Protein AF-A0A2V7FRD3-F1 (afdb_monomer_lite)

Foldseek 3Di:
DKDWAWDDDVQKTKIWIWVVLDADAPDWIKIKIAIDGNVRHGDADKFKWKKWADPVRDIWIDTFDDDPDGRMTIDTTHHHDDDDIQIKIWIDDDPDIDIDGSRDRPDD

Radius of gyration: 13.4 Å; chains: 1; bounding box: 33×27×34 Å

pLDDT: mean 90.05, std 11.82, range [36.16, 98.56]

Structure (mmCIF, N/CA/C/O backbone):
data_AF-A0A2V7FRD3-F1
#
_entry.id   AF-A0A2V7FRD3-F1
#
loop_
_atom_site.group_PDB
_atom_site.id
_atom_site.type_symbol
_atom_site.label_atom_id
_atom_site.label_alt_id
_atom_site.label_comp_id
_atom_site.label_asym_id
_atom_site.label_entity_id
_atom_site.label_seq_id
_atom_site.pdbx_PDB_ins_code
_atom_site.Cartn_x
_atom_site.Cartn_y
_atom_site.Cartn_z
_atom_site.occupancy
_atom_site.B_iso_or_equiv
_atom_site.auth_seq_id
_atom_site.auth_comp_id
_atom_site.auth_asym_id
_atom_site.auth_atom_id
_atom_site.pdbx_PDB_model_num
ATOM 1 N N . GLN A 1 1 ? 7.311 14.476 -6.247 1.00 61.12 1 GLN A N 1
ATOM 2 C CA . GLN A 1 1 ? 5.991 15.016 -5.869 1.00 61.12 1 GLN A CA 1
ATOM 3 C C . GLN A 1 1 ? 5.218 13.881 -5.238 1.00 61.12 1 GLN A C 1
ATOM 5 O O . GLN A 1 1 ? 5.219 12.789 -5.798 1.00 61.12 1 GLN A O 1
ATOM 10 N N . THR A 1 2 ? 4.645 14.126 -4.067 1.00 77.94 2 THR A N 1
ATOM 11 C CA . THR A 1 2 ? 3.827 13.158 -3.337 1.00 77.94 2 THR A CA 1
ATOM 12 C C . THR A 1 2 ? 2.398 13.220 -3.863 1.00 77.94 2 THR A C 1
ATOM 14 O O . THR A 1 2 ? 1.857 14.316 -4.013 1.00 77.94 2 THR A O 1
ATOM 17 N N . ALA A 1 3 ? 1.780 12.070 -4.126 1.00 83.88 3 ALA A N 1
ATOM 18 C CA . ALA A 1 3 ? 0.363 11.998 -4.477 1.00 83.88 3 ALA A CA 1
ATOM 19 C C . ALA A 1 3 ? -0.460 11.455 -3.321 1.00 83.88 3 ALA A C 1
ATOM 21 O O . ALA A 1 3 ? -0.031 10.528 -2.635 1.00 83.88 3 ALA A O 1
ATOM 22 N N . VAL A 1 4 ? -1.660 12.012 -3.158 1.00 89.12 4 VAL A N 1
ATOM 23 C CA . VAL A 1 4 ? -2.661 11.541 -2.203 1.00 89.12 4 VAL A CA 1
ATOM 24 C C . VAL A 1 4 ? -3.921 11.167 -2.967 1.00 89.12 4 VAL A C 1
ATOM 26 O O . VAL A 1 4 ? -4.523 12.003 -3.637 1.00 89.12 4 VAL A O 1
ATOM 29 N N . THR A 1 5 ? -4.331 9.913 -2.842 1.00 89.69 5 THR A N 1
ATOM 30 C CA . THR A 1 5 ? -5.569 9.381 -3.404 1.00 89.69 5 THR A CA 1
ATOM 31 C C . THR A 1 5 ? -6.530 9.077 -2.266 1.00 89.69 5 THR A C 1
ATOM 33 O O . THR A 1 5 ? -6.152 8.421 -1.299 1.00 89.69 5 THR A O 1
ATOM 36 N N . ARG A 1 6 ? -7.772 9.553 -2.366 1.00 92.25 6 ARG A N 1
ATOM 37 C CA . ARG A 1 6 ? -8.834 9.251 -1.402 1.00 92.25 6 ARG A CA 1
ATOM 38 C C . ARG A 1 6 ? -9.961 8.533 -2.116 1.00 92.25 6 ARG A C 1
ATOM 40 O O . ARG A 1 6 ? -10.339 8.937 -3.209 1.00 92.25 6 ARG A O 1
ATOM 47 N N . THR A 1 7 ? -10.465 7.464 -1.518 1.00 92.31 7 THR A N 1
ATOM 48 C CA . THR A 1 7 ? -11.575 6.690 -2.080 1.00 92.31 7 THR A CA 1
ATOM 49 C C . THR A 1 7 ? -12.337 5.958 -0.980 1.00 92.31 7 THR A C 1
ATOM 51 O O . THR A 1 7 ? -11.913 5.937 0.177 1.00 92.31 7 THR A O 1
ATOM 54 N N . THR A 1 8 ? -13.477 5.375 -1.336 1.00 93.06 8 THR A N 1
ATOM 55 C CA . THR A 1 8 ? -14.281 4.523 -0.458 1.00 93.06 8 THR A CA 1
ATOM 56 C C . THR A 1 8 ? -14.600 3.222 -1.186 1.00 93.06 8 THR A C 1
ATOM 58 O O . THR A 1 8 ? -15.001 3.246 -2.348 1.00 93.06 8 THR A O 1
ATOM 61 N N . VAL A 1 9 ? -14.418 2.086 -0.514 1.00 92.00 9 VAL A N 1
ATOM 62 C CA . VAL A 1 9 ? -14.772 0.759 -1.032 1.00 92.00 9 VAL A CA 1
ATOM 63 C C . VAL A 1 9 ? -15.679 0.078 -0.016 1.00 92.00 9 VAL A C 1
ATOM 65 O O . VAL A 1 9 ? -15.239 -0.267 1.081 1.00 92.00 9 VAL A O 1
ATOM 68 N N . GLY A 1 10 ? -16.956 -0.090 -0.368 1.00 90.56 10 GLY A N 1
ATOM 69 C CA . GLY A 1 10 ? -17.979 -0.483 0.604 1.00 90.56 10 GLY A CA 1
ATOM 70 C C . GLY A 1 10 ? -18.018 0.517 1.762 1.00 90.56 10 GLY A C 1
ATOM 71 O O . GLY A 1 10 ? -18.120 1.717 1.531 1.00 90.56 10 GLY A O 1
ATOM 72 N N . ASP A 1 11 ? -17.842 0.026 2.988 1.00 91.62 11 ASP A N 1
ATOM 73 C CA . ASP A 1 11 ? -17.868 0.850 4.205 1.00 91.62 11 ASP A CA 1
ATOM 74 C C . ASP A 1 11 ? -16.470 1.305 4.664 1.00 91.62 11 ASP A C 1
ATOM 76 O O . ASP A 1 11 ? -16.305 1.794 5.783 1.00 91.62 11 ASP A O 1
ATOM 80 N N . VAL A 1 12 ? -15.441 1.122 3.827 1.00 94.50 12 VAL A N 1
ATOM 81 C CA . VAL A 1 12 ? -14.048 1.455 4.154 1.00 94.50 12 VAL A CA 1
ATOM 82 C C . VAL A 1 12 ? -13.613 2.708 3.410 1.00 94.50 12 VAL A C 1
ATOM 84 O O . VAL A 1 12 ? -13.559 2.722 2.181 1.00 94.50 12 VAL A O 1
ATOM 87 N N . LYS A 1 13 ? -13.227 3.740 4.158 1.00 95.56 13 LYS A N 1
ATOM 88 C CA . LYS A 1 13 ? -12.531 4.929 3.662 1.00 95.56 13 LYS A CA 1
ATOM 89 C C . LYS A 1 13 ? -11.033 4.655 3.568 1.00 95.56 13 LYS A C 1
ATOM 91 O O . LYS A 1 13 ? -10.428 4.134 4.508 1.00 95.56 13 LYS A O 1
ATOM 96 N N . LEU A 1 14 ? -10.431 5.050 2.449 1.00 95.75 14 LEU A N 1
ATOM 97 C CA . LEU A 1 14 ? -9.002 4.914 2.191 1.00 95.75 14 LEU A CA 1
ATOM 98 C C . LEU A 1 14 ? -8.371 6.265 1.866 1.00 95.75 14 LEU A C 1
ATOM 100 O O . LEU A 1 14 ? -8.881 7.015 1.034 1.00 95.75 14 LEU A O 1
ATOM 104 N N . GLU A 1 15 ? -7.210 6.524 2.459 1.00 95.94 15 GLU A N 1
ATOM 105 C CA . GLU A 1 15 ? -6.271 7.551 2.007 1.00 95.94 15 GLU A CA 1
ATOM 106 C C . GLU A 1 15 ? -4.936 6.879 1.682 1.00 95.94 15 GLU A C 1
ATOM 108 O O . GLU A 1 15 ? -4.352 6.199 2.523 1.00 95.94 15 GLU A O 1
ATOM 113 N N . ILE A 1 16 ? -4.465 7.045 0.450 1.00 95.06 16 ILE A N 1
ATOM 114 C CA . ILE A 1 16 ? -3.270 6.396 -0.083 1.00 95.06 16 ILE A CA 1
ATOM 115 C C . ILE A 1 16 ? -2.288 7.489 -0.473 1.00 95.06 16 ILE A C 1
ATOM 117 O O . ILE A 1 16 ? -2.561 8.285 -1.369 1.00 95.06 16 ILE A O 1
ATOM 121 N N . LEU A 1 17 ? -1.143 7.521 0.196 1.00 94.75 17 LEU A N 1
ATOM 122 C CA . LEU A 1 17 ? -0.047 8.432 -0.082 1.00 94.75 17 LEU A CA 1
ATOM 123 C C . LEU A 1 17 ? 1.084 7.667 -0.760 1.00 94.75 17 LEU A C 1
ATOM 125 O O . LEU A 1 17 ? 1.513 6.622 -0.267 1.00 94.75 17 LEU A O 1
ATOM 129 N N . ARG A 1 18 ? 1.585 8.206 -1.870 1.00 92.69 18 ARG A N 1
ATOM 130 C CA . ARG A 1 18 ? 2.744 7.669 -2.592 1.00 92.69 18 ARG A CA 1
ATOM 131 C C . ARG A 1 18 ? 3.802 8.738 -2.765 1.00 92.69 18 ARG A C 1
ATOM 133 O O . ARG A 1 18 ? 3.492 9.821 -3.267 1.00 92.69 18 ARG A O 1
ATOM 140 N N . ASP A 1 19 ? 5.030 8.415 -2.380 1.00 92.94 19 ASP A N 1
ATOM 141 C CA . ASP A 1 19 ? 6.183 9.287 -2.569 1.00 92.94 19 ASP A CA 1
ATOM 142 C C . ASP A 1 19 ? 7.421 8.509 -3.058 1.00 92.94 19 ASP A C 1
ATOM 144 O O . ASP A 1 19 ? 7.936 7.665 -2.319 1.00 92.94 19 ASP A O 1
ATOM 148 N N . PRO A 1 20 ? 7.906 8.759 -4.289 1.00 90.88 20 PRO A N 1
ATOM 149 C CA . PRO A 1 20 ? 7.292 9.621 -5.305 1.00 90.88 20 PRO A CA 1
ATOM 150 C C . PRO A 1 20 ? 5.926 9.091 -5.781 1.00 90.88 20 PRO A C 1
ATOM 152 O O . PRO A 1 20 ? 5.648 7.903 -5.694 1.00 90.88 20 PRO A O 1
ATOM 155 N N . GLU A 1 21 ? 5.070 9.960 -6.326 1.00 84.75 21 GLU A N 1
ATOM 156 C CA . GLU A 1 21 ? 3.754 9.583 -6.876 1.00 84.75 21 GLU A CA 1
ATOM 157 C C . GLU A 1 21 ? 3.829 8.438 -7.894 1.00 84.75 21 GLU A C 1
ATOM 159 O O . GLU A 1 21 ? 3.015 7.511 -7.868 1.00 84.75 21 GLU A O 1
ATOM 164 N N . ARG A 1 22 ? 4.797 8.530 -8.813 1.00 83.88 22 ARG A N 1
ATOM 165 C CA . ARG A 1 22 ? 5.074 7.500 -9.809 1.00 83.88 22 ARG A CA 1
ATOM 166 C C . ARG A 1 22 ? 6.346 6.755 -9.415 1.00 83.88 22 ARG A C 1
ATOM 168 O O . ARG A 1 22 ? 7.356 7.418 -9.170 1.00 83.88 22 ARG A O 1
ATOM 175 N N . PRO A 1 23 ? 6.326 5.412 -9.416 1.00 86.31 23 PRO A N 1
ATOM 176 C CA . PRO A 1 23 ? 7.525 4.624 -9.191 1.00 86.31 23 PRO A CA 1
ATOM 177 C C . PRO A 1 23 ? 8.646 5.006 -10.164 1.00 86.31 23 PRO A C 1
ATOM 179 O O . PRO A 1 23 ? 8.407 5.178 -11.362 1.00 86.31 23 PRO A O 1
ATOM 182 N N . VAL A 1 24 ? 9.871 5.093 -9.647 1.00 89.69 24 VAL A N 1
ATOM 183 C CA . VAL A 1 24 ? 11.093 5.193 -10.451 1.00 89.69 24 VAL A CA 1
ATOM 184 C C . VAL A 1 24 ? 11.786 3.829 -10.390 1.00 89.69 24 VAL A C 1
ATOM 186 O O . VAL A 1 24 ? 12.016 3.339 -9.282 1.00 89.69 24 VAL A O 1
ATOM 189 N N . PRO A 1 25 ? 12.105 3.190 -11.531 1.00 90.38 25 PRO A N 1
ATOM 190 C CA . PRO A 1 25 ? 12.719 1.865 -11.535 1.00 90.38 25 PRO A CA 1
ATOM 191 C C . PRO A 1 25 ? 13.983 1.806 -10.673 1.00 90.38 25 PRO A C 1
ATOM 193 O O . PRO A 1 25 ? 14.861 2.661 -10.777 1.00 90.38 25 PRO A O 1
ATOM 196 N N . GLY A 1 26 ? 14.056 0.806 -9.797 1.00 91.69 26 GLY A N 1
ATOM 197 C CA . GLY A 1 26 ? 15.163 0.594 -8.865 1.00 91.69 26 GLY A CA 1
ATOM 198 C C . GLY A 1 26 ? 15.168 1.502 -7.631 1.00 91.69 26 GLY A C 1
ATOM 199 O O . GLY A 1 26 ? 15.950 1.249 -6.717 1.00 91.69 26 GLY A O 1
ATOM 200 N N . MET A 1 27 ? 14.300 2.517 -7.554 1.00 94.12 27 MET A N 1
ATOM 201 C CA . MET A 1 27 ? 14.192 3.392 -6.385 1.00 94.12 27 MET A CA 1
ATOM 202 C C . MET A 1 27 ? 12.997 3.004 -5.506 1.00 94.12 27 MET A C 1
ATOM 204 O O . MET A 1 27 ? 11.934 2.648 -6.025 1.00 94.12 27 MET A O 1
ATOM 208 N N . PRO A 1 28 ? 13.135 3.085 -4.171 1.00 94.81 28 PRO A N 1
ATOM 209 C CA . PRO A 1 28 ? 12.018 2.854 -3.273 1.00 94.81 28 PRO A CA 1
ATOM 210 C C . PRO A 1 28 ? 10.974 3.965 -3.403 1.00 94.81 28 PRO A C 1
ATOM 212 O O . PRO A 1 28 ? 11.289 5.150 -3.334 1.00 94.81 28 PRO A O 1
ATOM 215 N N . MET A 1 29 ? 9.716 3.556 -3.537 1.00 94.12 29 MET A N 1
ATOM 216 C CA . MET A 1 29 ? 8.546 4.405 -3.366 1.00 94.12 29 MET A CA 1
ATOM 217 C C . MET A 1 29 ? 7.917 4.106 -2.010 1.00 94.12 29 MET A C 1
ATOM 219 O O . MET A 1 29 ? 7.492 2.979 -1.750 1.00 94.12 29 MET A O 1
ATOM 223 N N . THR A 1 30 ? 7.824 5.118 -1.155 1.00 96.50 30 THR A N 1
ATOM 224 C CA . THR A 1 30 ? 7.068 5.017 0.092 1.00 96.50 30 THR A CA 1
ATOM 225 C C . THR A 1 30 ? 5.585 4.984 -0.244 1.00 96.50 30 THR A C 1
ATOM 227 O O . THR A 1 30 ? 5.070 5.895 -0.892 1.00 96.50 30 THR A O 1
ATOM 230 N N . CYS A 1 31 ? 4.895 3.936 0.196 1.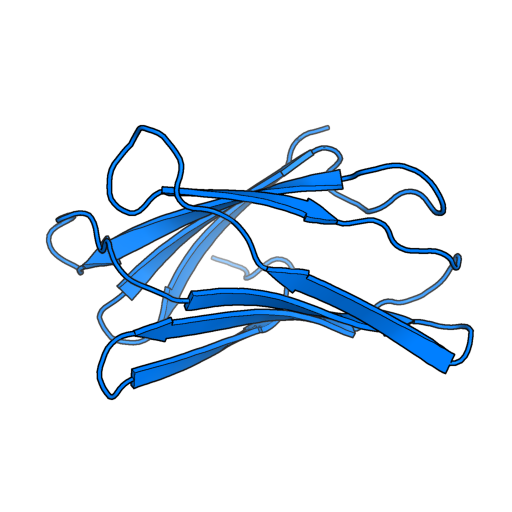00 96.19 31 CYS A N 1
ATOM 231 C CA . CYS A 1 31 ? 3.449 3.818 0.098 1.00 96.19 31 CYS A CA 1
ATOM 232 C C . CYS A 1 31 ? 2.868 3.784 1.508 1.00 96.19 31 CYS A C 1
ATOM 234 O O . CYS A 1 31 ? 3.210 2.897 2.292 1.00 96.19 31 CYS A O 1
ATOM 236 N N . THR A 1 32 ? 1.995 4.737 1.819 1.00 97.31 32 THR A N 1
ATOM 237 C CA . THR A 1 32 ? 1.282 4.808 3.094 1.00 97.31 32 THR A CA 1
ATOM 238 C C . THR A 1 32 ? -0.213 4.734 2.839 1.00 97.31 32 THR A C 1
ATOM 240 O O . THR A 1 32 ? -0.750 5.499 2.047 1.00 97.31 32 THR A O 1
ATOM 243 N N . VAL A 1 33 ? -0.895 3.827 3.524 1.00 97.69 33 VAL A N 1
ATOM 244 C CA . VAL A 1 33 ? -2.334 3.601 3.413 1.00 97.69 33 VAL A CA 1
ATOM 245 C C . VAL A 1 33 ? -2.961 3.817 4.778 1.00 97.69 33 VAL A C 1
ATOM 247 O O . VAL A 1 33 ? -2.549 3.200 5.757 1.00 97.69 33 VAL A O 1
ATOM 250 N N . ARG A 1 34 ? -3.972 4.676 4.843 1.00 98.00 34 ARG A N 1
ATOM 251 C CA . ARG A 1 34 ? -4.817 4.869 6.020 1.00 98.00 34 ARG A CA 1
ATOM 252 C C . ARG A 1 34 ? -6.187 4.282 5.742 1.00 98.00 34 ARG A C 1
ATOM 254 O O . ARG A 1 34 ? -6.789 4.598 4.718 1.00 98.00 34 ARG A O 1
ATOM 261 N N . LEU A 1 35 ? -6.653 3.442 6.655 1.00 97.56 35 LEU A N 1
ATOM 262 C CA . LEU A 1 35 ? -7.943 2.774 6.598 1.00 97.56 35 LEU A CA 1
ATOM 263 C C . LEU A 1 35 ? -8.815 3.252 7.755 1.00 97.56 35 LEU A C 1
ATOM 265 O O . LEU A 1 35 ? -8.390 3.217 8.913 1.00 97.56 35 LEU A O 1
ATOM 269 N N . ALA A 1 36 ? -10.045 3.635 7.445 1.00 97.38 36 ALA A N 1
ATOM 270 C CA . ALA A 1 36 ? -11.074 3.950 8.425 1.00 97.38 36 ALA A CA 1
ATOM 271 C C . ALA A 1 36 ? -12.428 3.394 7.969 1.00 97.38 36 ALA A C 1
ATOM 273 O O . ALA A 1 36 ? -12.610 3.116 6.785 1.00 97.38 36 ALA A O 1
ATOM 274 N N . ASP A 1 37 ? -13.372 3.214 8.887 1.00 95.56 37 ASP A N 1
ATOM 275 C CA . ASP A 1 37 ? -14.770 2.996 8.506 1.00 95.56 37 ASP A CA 1
ATOM 276 C C . ASP A 1 37 ? -15.437 4.306 8.043 1.00 95.56 37 ASP A C 1
ATOM 278 O O . ASP A 1 37 ? -14.812 5.374 7.997 1.00 95.56 37 ASP A O 1
ATOM 282 N N . ILE A 1 38 ? -16.718 4.236 7.677 1.00 94.88 38 ILE A N 1
ATOM 283 C CA . ILE A 1 38 ? -17.476 5.398 7.206 1.00 94.88 38 ILE A CA 1
ATOM 284 C C . ILE A 1 38 ? -17.622 6.495 8.277 1.00 94.88 38 ILE A C 1
ATOM 286 O O . ILE A 1 38 ? -17.702 7.674 7.926 1.00 94.88 38 ILE A O 1
ATOM 290 N N . GLU A 1 39 ? -17.579 6.146 9.564 1.00 96.44 39 GLU A N 1
ATOM 291 C CA . GLU A 1 39 ? -17.644 7.091 10.688 1.00 96.44 39 GLU A CA 1
ATOM 292 C C . GLU A 1 39 ? -16.281 7.739 10.982 1.00 96.44 39 GLU A C 1
ATOM 294 O O . GLU A 1 39 ? -16.205 8.759 11.664 1.00 96.44 39 GLU A O 1
ATOM 299 N N . GLY A 1 40 ? -15.205 7.213 10.390 1.00 95.19 40 GLY A N 1
ATOM 300 C CA . GLY A 1 40 ? -13.841 7.705 10.562 1.00 95.19 40 GLY A CA 1
ATOM 301 C C . GLY A 1 40 ? -13.050 6.962 11.639 1.00 95.19 40 GLY A C 1
ATOM 302 O O . GLY A 1 40 ? -11.936 7.377 11.961 1.00 95.19 40 GLY A O 1
ATOM 303 N N . THR A 1 41 ? -13.571 5.855 12.171 1.00 97.31 41 THR A N 1
ATOM 304 C CA . THR A 1 41 ? -12.851 5.019 13.135 1.00 97.31 41 THR A CA 1
ATOM 305 C C . THR A 1 41 ? -11.715 4.277 12.426 1.00 97.31 41 THR A C 1
ATOM 307 O O . THR A 1 41 ? -11.968 3.577 11.439 1.00 97.31 41 THR A O 1
ATOM 310 N N . PRO A 1 42 ? -10.461 4.360 12.909 1.00 97.50 42 PRO A N 1
ATOM 311 C CA . PRO A 1 42 ? -9.340 3.688 12.261 1.00 97.50 42 PRO A CA 1
ATOM 312 C C . PRO A 1 42 ? -9.467 2.159 12.258 1.00 97.50 42 PRO A C 1
ATOM 314 O O . PRO A 1 42 ? -9.727 1.525 13.283 1.00 97.50 42 PRO A O 1
ATOM 317 N N . LEU A 1 43 ? -9.201 1.539 11.107 1.00 96.38 43 LEU A N 1
ATOM 318 C CA . LEU A 1 43 ? -9.303 0.091 10.923 1.00 96.38 43 LEU A CA 1
ATOM 319 C C . LEU A 1 43 ? -7.936 -0.590 11.040 1.00 96.38 43 LEU A C 1
ATOM 321 O O . LEU A 1 43 ? -7.258 -0.842 10.048 1.00 96.38 43 LEU A O 1
ATOM 325 N N . ALA A 1 44 ? -7.551 -0.942 12.267 1.00 96.25 44 ALA A N 1
ATOM 326 C CA . ALA A 1 44 ? -6.358 -1.749 12.532 1.00 96.25 44 ALA A CA 1
ATOM 327 C C . ALA A 1 44 ? -6.563 -3.252 12.229 1.00 96.25 44 ALA A C 1
ATOM 329 O O . ALA A 1 44 ? -7.694 -3.743 12.096 1.00 96.25 44 ALA A O 1
ATOM 330 N N . GLY A 1 45 ? -5.450 -3.992 12.162 1.00 95.38 45 GLY A N 1
ATOM 331 C CA . GLY A 1 45 ? -5.420 -5.450 11.974 1.00 95.38 45 GLY A CA 1
ATOM 332 C C . GLY A 1 45 ? -5.727 -5.951 10.556 1.00 95.38 45 GLY A C 1
ATOM 333 O O . GLY A 1 45 ? -5.964 -7.141 10.383 1.00 95.38 45 GLY A O 1
ATOM 334 N N . ALA A 1 46 ? -5.765 -5.073 9.551 1.00 97.19 46 ALA A N 1
ATOM 335 C CA . ALA A 1 46 ? -5.772 -5.463 8.145 1.00 97.19 46 ALA A CA 1
ATOM 336 C C . ALA A 1 46 ? -4.400 -5.984 7.681 1.00 97.19 46 ALA A C 1
ATOM 338 O O . ALA A 1 46 ? -3.360 -5.501 8.130 1.00 97.19 46 ALA A O 1
ATOM 339 N N . ASP A 1 47 ? -4.424 -6.928 6.747 1.00 97.81 47 ASP A N 1
ATOM 340 C CA . ASP A 1 47 ? -3.306 -7.267 5.877 1.00 97.81 47 ASP A CA 1
ATOM 341 C C . ASP A 1 47 ? -3.393 -6.393 4.619 1.00 97.81 47 ASP A C 1
AT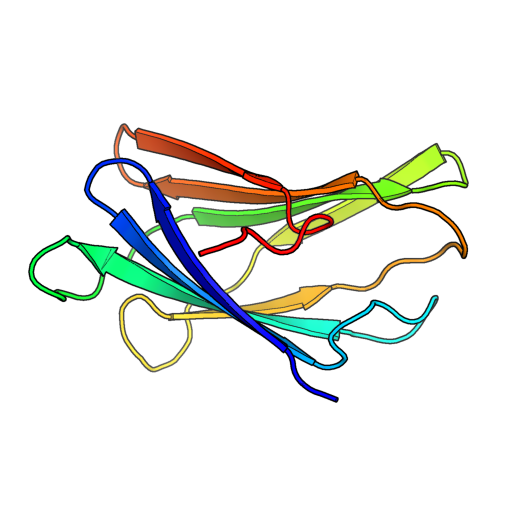OM 343 O O . ASP A 1 47 ? -4.386 -6.428 3.884 1.00 97.81 47 ASP A O 1
ATOM 347 N N . VAL A 1 48 ? -2.373 -5.563 4.408 1.00 98.25 48 VAL A N 1
ATOM 348 C CA . VAL A 1 48 ? -2.327 -4.575 3.331 1.00 98.25 48 VAL A CA 1
ATOM 349 C C . VAL A 1 48 ? -1.133 -4.887 2.447 1.00 98.25 48 VAL A C 1
ATOM 351 O O . VAL A 1 48 ? 0.014 -4.805 2.879 1.00 98.25 48 VAL A O 1
ATOM 354 N N . THR A 1 49 ? -1.395 -5.242 1.195 1.00 98.19 49 THR A N 1
ATOM 355 C CA . THR A 1 49 ? -0.358 -5.654 0.250 1.00 98.19 49 THR A CA 1
ATOM 356 C C . THR A 1 49 ? -0.466 -4.842 -1.032 1.00 98.19 49 THR A C 1
ATOM 358 O O . THR A 1 49 ? -1.525 -4.779 -1.648 1.00 98.19 49 THR A O 1
ATOM 361 N N . VAL A 1 50 ? 0.643 -4.237 -1.452 1.00 96.62 50 VAL A N 1
ATOM 362 C CA . VAL A 1 50 ? 0.790 -3.677 -2.799 1.00 96.62 50 VAL A CA 1
ATOM 363 C C . VAL A 1 50 ? 1.397 -4.755 -3.678 1.00 96.62 50 VAL A C 1
ATOM 365 O O . VAL A 1 50 ? 2.451 -5.289 -3.340 1.00 96.62 50 VAL A O 1
ATOM 368 N N . TYR A 1 51 ? 0.761 -5.084 -4.793 1.00 95.12 51 TYR A N 1
ATOM 369 C CA . TYR A 1 51 ? 1.272 -6.087 -5.721 1.00 95.12 51 TYR A CA 1
ATOM 370 C C . TYR A 1 51 ? 0.994 -5.694 -7.171 1.00 95.12 51 TYR A C 1
ATOM 372 O O . TYR A 1 51 ? 0.187 -4.805 -7.421 1.00 95.12 51 TYR A O 1
ATOM 380 N N . GLY A 1 52 ? 1.672 -6.315 -8.131 1.00 92.19 52 GLY A N 1
ATOM 381 C CA . GLY A 1 52 ? 1.403 -6.049 -9.539 1.00 92.19 52 GLY A CA 1
ATOM 382 C C . GLY A 1 52 ? 2.357 -6.724 -10.508 1.00 92.19 52 GLY A C 1
ATOM 383 O O . GLY A 1 52 ? 3.425 -7.208 -10.122 1.00 92.19 52 GLY A O 1
ATOM 384 N N . HIS A 1 53 ? 1.969 -6.714 -11.781 1.00 91.00 53 HIS A N 1
ATOM 385 C CA . HIS A 1 53 ? 2.808 -7.148 -12.894 1.00 91.00 53 HIS A CA 1
ATOM 386 C C . HIS A 1 53 ? 3.567 -5.968 -13.503 1.00 91.00 53 HIS A C 1
ATOM 388 O O . HIS A 1 53 ? 3.069 -4.839 -13.563 1.00 91.00 53 HIS A O 1
ATOM 394 N N . GLN A 1 54 ? 4.787 -6.251 -13.942 1.00 89.38 54 GLN A N 1
ATOM 395 C CA . GLN A 1 54 ? 5.708 -5.300 -14.542 1.00 89.38 54 GLN A CA 1
ATOM 396 C C . GLN A 1 54 ? 5.886 -5.567 -16.040 1.00 89.38 54 GLN A C 1
ATOM 398 O O . GLN A 1 54 ? 5.623 -6.670 -16.520 1.00 89.38 54 GLN A O 1
ATOM 403 N N . ALA A 1 55 ? 6.361 -4.562 -16.779 1.00 86.00 55 ALA A N 1
ATOM 404 C CA . ALA A 1 55 ? 6.536 -4.649 -18.230 1.00 86.00 55 ALA A CA 1
ATOM 405 C C . ALA A 1 55 ? 7.566 -5.714 -18.656 1.00 86.00 55 ALA A C 1
ATOM 407 O O . ALA A 1 55 ? 7.461 -6.271 -19.744 1.00 86.00 55 ALA A O 1
ATOM 408 N N . ASP A 1 56 ? 8.530 -6.030 -17.786 1.00 85.75 56 ASP A N 1
ATOM 409 C CA . ASP A 1 56 ? 9.518 -7.100 -17.982 1.00 85.75 56 ASP A CA 1
ATOM 410 C C . ASP A 1 56 ? 8.987 -8.512 -17.648 1.00 85.75 56 ASP A C 1
ATOM 412 O O . ASP A 1 56 ? 9.744 -9.481 -17.671 1.00 85.75 56 ASP A O 1
ATOM 416 N N . GLY A 1 57 ? 7.697 -8.639 -17.317 1.00 87.06 57 GLY A N 1
ATOM 417 C CA . GLY A 1 57 ? 7.047 -9.892 -16.929 1.00 87.06 57 GLY A CA 1
ATOM 418 C C . GLY A 1 57 ? 7.252 -10.287 -15.464 1.00 87.06 57 GLY A C 1
ATOM 419 O O . GLY A 1 57 ? 6.649 -11.258 -15.005 1.00 87.06 57 GLY A O 1
ATOM 420 N N . SER A 1 58 ? 8.062 -9.547 -14.702 1.00 90.06 58 SER A N 1
ATOM 421 C CA . SER A 1 58 ? 8.254 -9.809 -13.276 1.00 90.06 58 SER A CA 1
ATOM 422 C C . SER A 1 58 ? 7.081 -9.301 -12.430 1.00 90.06 58 SER A C 1
ATOM 424 O O . SER A 1 58 ? 6.262 -8.484 -12.857 1.00 90.06 58 SER A O 1
ATOM 426 N N . THR A 1 59 ? 6.995 -9.781 -11.191 1.00 91.25 59 THR A N 1
ATOM 427 C CA . THR A 1 59 ? 5.999 -9.331 -10.214 1.00 91.25 59 THR A CA 1
ATOM 428 C C . THR A 1 59 ? 6.648 -8.493 -9.125 1.00 91.25 59 THR A C 1
ATOM 430 O O . THR A 1 59 ? 7.753 -8.795 -8.669 1.00 91.25 59 THR A O 1
ATOM 433 N N . VAL A 1 60 ? 5.935 -7.477 -8.658 1.00 92.12 60 VAL A N 1
ATOM 434 C CA . VAL A 1 60 ? 6.231 -6.780 -7.404 1.00 92.12 60 VAL A CA 1
ATOM 435 C C . VAL A 1 60 ? 5.190 -7.183 -6.366 1.00 92.12 60 VAL A C 1
ATOM 437 O O . VAL A 1 60 ? 4.013 -7.311 -6.691 1.00 92.12 60 VAL A O 1
ATOM 440 N N . GLN A 1 61 ? 5.621 -7.410 -5.127 1.00 95.56 61 GLN A N 1
ATOM 441 C CA . GLN A 1 61 ? 4.734 -7.661 -3.995 1.00 95.56 61 GLN A CA 1
ATOM 442 C C . GLN A 1 61 ? 5.389 -7.148 -2.712 1.00 95.56 61 GLN A C 1
ATOM 444 O O . GLN 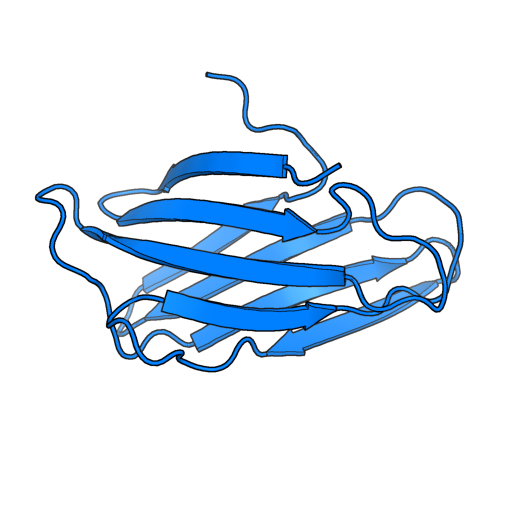A 1 61 ? 6.466 -7.604 -2.332 1.00 95.56 61 GLN A O 1
ATOM 449 N N . THR A 1 62 ? 4.716 -6.227 -2.031 1.00 97.00 62 THR A N 1
ATOM 450 C CA . THR A 1 62 ? 5.161 -5.619 -0.779 1.00 97.00 62 THR A CA 1
ATOM 451 C C . THR A 1 62 ? 4.014 -5.640 0.219 1.00 97.00 62 THR A C 1
ATOM 453 O O . THR A 1 62 ? 2.967 -5.037 -0.008 1.00 97.00 62 THR A O 1
ATOM 456 N N . ASN A 1 63 ? 4.233 -6.288 1.360 1.00 97.88 63 ASN A N 1
ATOM 457 C CA . ASN A 1 63 ? 3.330 -6.210 2.502 1.00 97.88 63 ASN A CA 1
ATOM 458 C C . ASN A 1 63 ? 3.622 -4.925 3.295 1.00 97.88 63 ASN A C 1
ATOM 460 O O . ASN A 1 63 ? 4.737 -4.756 3.797 1.00 97.88 63 ASN A O 1
ATOM 464 N N . LEU A 1 64 ? 2.644 -4.023 3.389 1.00 98.44 64 LEU A N 1
ATOM 465 C CA . LEU A 1 64 ? 2.753 -2.799 4.178 1.00 98.44 64 LEU A CA 1
ATOM 466 C C . LEU A 1 64 ? 2.585 -3.134 5.660 1.00 98.44 64 LEU A C 1
ATOM 468 O O . LEU A 1 64 ? 1.683 -3.875 6.053 1.00 98.44 64 LEU A O 1
ATOM 472 N N . LYS A 1 65 ? 3.459 -2.580 6.497 1.00 98.25 65 LYS A N 1
ATOM 473 C CA . LYS A 1 65 ? 3.470 -2.851 7.933 1.00 98.25 65 LYS A CA 1
ATOM 474 C C . LYS A 1 65 ? 2.657 -1.806 8.688 1.00 98.25 65 LYS A C 1
ATOM 476 O O . LYS A 1 65 ? 2.674 -0.644 8.282 1.00 98.25 65 LYS A O 1
ATOM 481 N N . PRO A 1 66 ? 1.957 -2.186 9.772 1.00 97.94 66 PRO A N 1
ATOM 482 C CA . PRO A 1 66 ? 1.310 -1.217 10.646 1.00 97.94 66 PRO A CA 1
ATOM 483 C C . PRO A 1 66 ? 2.304 -0.143 11.103 1.00 97.94 66 PRO A C 1
ATOM 485 O O . PRO A 1 66 ? 3.426 -0.465 11.494 1.00 97.94 66 PRO A O 1
ATOM 488 N N . ALA A 1 67 ? 1.888 1.117 11.038 1.00 97.00 67 ALA A N 1
ATOM 489 C CA . ALA A 1 67 ? 2.622 2.255 11.581 1.00 97.00 67 ALA A CA 1
ATOM 490 C C . ALA A 1 67 ? 2.101 2.611 12.987 1.00 97.00 67 ALA A C 1
ATOM 492 O O . ALA A 1 67 ? 1.168 1.988 13.491 1.00 97.00 67 ALA A O 1
ATOM 493 N N . GLU A 1 68 ? 2.684 3.634 13.618 1.00 94.38 68 GLU A N 1
ATOM 494 C CA . GLU A 1 68 ? 2.312 4.067 14.976 1.00 94.38 68 GLU A CA 1
ATOM 495 C C . GLU A 1 68 ? 0.837 4.475 15.098 1.00 94.38 68 GLU A C 1
ATOM 497 O O . GLU A 1 68 ? 0.184 4.214 16.106 1.00 94.38 68 GLU A O 1
ATOM 502 N N . SER A 1 69 ? 0.293 5.109 14.057 1.00 95.75 69 SER A N 1
ATOM 503 C CA . SER A 1 69 ? -1.118 5.486 14.010 1.00 95.75 69 SER A CA 1
ATOM 504 C C . SER A 1 69 ? -1.987 4.278 13.658 1.00 95.75 69 SER A C 1
ATOM 506 O O . SER A 1 69 ? -1.802 3.657 12.609 1.00 95.75 69 SER A O 1
ATOM 508 N N . ALA A 1 70 ? -2.984 3.974 14.495 1.00 96.69 70 ALA A N 1
ATOM 509 C CA . ALA A 1 70 ? -3.945 2.904 14.229 1.00 96.69 70 ALA A CA 1
ATOM 510 C C . ALA A 1 70 ? -4.583 3.054 12.836 1.00 96.69 70 ALA A C 1
ATOM 512 O O . ALA A 1 70 ? -4.847 4.164 12.375 1.00 96.69 70 ALA A O 1
ATOM 513 N N . GLY A 1 71 ? -4.789 1.931 12.143 1.00 97.25 71 GLY A N 1
ATOM 514 C CA . GLY A 1 71 ? -5.312 1.916 10.772 1.00 97.25 71 GLY A CA 1
ATOM 515 C C . GLY A 1 71 ? -4.359 2.473 9.708 1.00 97.25 71 GLY A C 1
ATOM 516 O O . GLY A 1 71 ? -4.746 2.547 8.546 1.00 97.25 71 GLY A O 1
ATOM 517 N N . THR A 1 72 ? -3.126 2.848 10.068 1.00 98.50 72 THR A N 1
ATOM 518 C CA . THR A 1 72 ? -2.098 3.286 9.117 1.00 98.50 72 THR A CA 1
ATOM 519 C C . THR A 1 72 ? -1.112 2.161 8.833 1.00 98.50 72 THR A C 1
ATOM 521 O O . THR A 1 72 ? -0.631 1.493 9.747 1.00 98.50 72 THR A O 1
ATOM 524 N N . TYR A 1 73 ? -0.783 1.987 7.558 1.00 98.56 73 TYR A N 1
ATOM 525 C CA . TYR A 1 73 ? 0.123 0.970 7.043 1.00 98.56 73 TYR A CA 1
ATOM 526 C C . TYR A 1 73 ? 1.138 1.627 6.123 1.00 98.56 73 TYR A C 1
ATOM 528 O O . TYR A 1 73 ? 0.757 2.445 5.292 1.00 98.56 73 TYR A O 1
ATOM 536 N N . THR A 1 74 ? 2.417 1.286 6.244 1.00 98.38 74 THR A N 1
ATOM 537 C CA . THR A 1 74 ? 3.470 1.873 5.413 1.00 98.38 74 THR A CA 1
ATOM 538 C C . THR A 1 74 ? 4.507 0.844 4.977 1.00 98.38 74 THR A C 1
ATOM 540 O O . THR A 1 74 ? 4.714 -0.181 5.630 1.00 98.38 74 THR A O 1
ATOM 543 N N . GLY A 1 75 ? 5.147 1.089 3.841 1.00 97.88 75 GLY A N 1
ATOM 544 C CA . GLY A 1 75 ? 6.184 0.218 3.306 1.00 97.88 75 GLY A CA 1
ATOM 545 C C . GLY A 1 75 ? 6.837 0.783 2.053 1.00 97.88 75 GLY A C 1
ATOM 546 O O . GLY A 1 75 ? 6.325 1.707 1.419 1.00 97.88 75 GLY A O 1
ATOM 547 N N . LEU A 1 76 ? 7.984 0.200 1.701 1.00 97.38 76 LEU A N 1
ATOM 548 C CA . LEU A 1 76 ? 8.752 0.568 0.518 1.00 97.38 76 LEU A CA 1
ATOM 549 C C . LEU A 1 76 ? 8.428 -0.390 -0.630 1.00 97.38 76 LEU A C 1
ATOM 551 O O . LEU A 1 76 ? 8.665 -1.597 -0.547 1.00 97.38 76 LEU A O 1
ATOM 555 N N . VAL A 1 77 ? 7.885 0.158 -1.709 1.00 94.94 77 VAL A N 1
ATOM 556 C CA . VAL A 1 77 ? 7.592 -0.561 -2.949 1.00 94.94 77 VAL A CA 1
ATOM 557 C C . VAL A 1 77 ? 8.714 -0.264 -3.937 1.00 94.94 77 VAL A C 1
ATOM 559 O O . VAL A 1 77 ? 8.978 0.898 -4.234 1.00 94.94 77 VAL A O 1
ATOM 562 N N . VAL A 1 78 ? 9.374 -1.300 -4.454 1.00 93.81 78 VAL A N 1
ATOM 563 C CA . VAL A 1 78 ? 10.424 -1.155 -5.472 1.00 93.81 78 VAL A CA 1
ATOM 564 C C . VAL A 1 78 ? 9.965 -1.858 -6.739 1.00 93.81 78 VAL A C 1
ATOM 566 O O . VAL A 1 78 ? 9.817 -3.080 -6.759 1.00 93.81 78 VAL A O 1
ATOM 569 N N . VAL A 1 79 ? 9.757 -1.085 -7.802 1.00 90.50 79 VAL A N 1
ATOM 570 C CA . VAL A 1 79 ? 9.580 -1.629 -9.155 1.00 90.50 79 VAL A CA 1
ATOM 571 C C . VAL A 1 79 ? 10.943 -1.716 -9.837 1.00 90.50 79 VAL A C 1
ATOM 573 O O . VAL A 1 79 ? 11.834 -0.915 -9.560 1.00 90.50 79 VAL A O 1
ATOM 576 N N . LYS A 1 80 ? 11.131 -2.702 -10.708 1.00 88.00 80 LYS A N 1
ATOM 577 C CA . LYS A 1 80 ? 12.408 -3.004 -11.367 1.00 88.00 80 LYS A CA 1
ATOM 578 C C . LYS A 1 80 ? 12.467 -2.539 -12.819 1.00 88.00 80 LYS A C 1
ATOM 580 O O . LYS A 1 80 ? 13.545 -2.170 -13.272 1.00 88.00 80 LYS A O 1
ATOM 585 N N . SER A 1 81 ? 11.343 -2.532 -13.532 1.00 85.69 81 SER A N 1
ATOM 586 C CA . SER A 1 81 ? 11.298 -2.166 -14.957 1.00 85.69 81 SER A CA 1
ATOM 587 C C . SER A 1 81 ? 10.702 -0.783 -15.198 1.00 85.69 81 SER A C 1
ATOM 589 O O . SER A 1 81 ? 9.963 -0.277 -14.358 1.00 85.69 81 SER A O 1
ATOM 591 N N . SER A 1 82 ? 11.046 -0.181 -16.344 1.00 77.44 82 SER A N 1
ATOM 592 C CA . SER A 1 82 ? 10.367 0.970 -16.961 1.00 77.44 82 SER A CA 1
ATOM 593 C C . SER A 1 82 ? 9.106 0.507 -17.737 1.00 77.44 82 SER A C 1
ATOM 595 O O . SER A 1 82 ? 9.097 -0.617 -18.229 1.00 77.44 82 SER A O 1
ATOM 597 N N . GLY A 1 83 ? 8.050 1.327 -17.884 1.00 74.00 83 GLY A N 1
ATOM 598 C CA . GLY A 1 83 ? 6.841 0.962 -18.654 1.00 74.00 83 GLY A CA 1
ATOM 599 C C . GLY A 1 83 ? 5.493 1.126 -17.924 1.00 74.00 83 GLY A C 1
ATOM 600 O O . GLY A 1 83 ? 5.402 1.860 -16.945 1.00 74.00 83 GLY A O 1
ATOM 601 N N . PRO A 1 84 ? 4.405 0.522 -18.433 1.00 75.56 84 PRO A N 1
ATOM 602 C CA . PRO A 1 84 ? 3.138 0.442 -17.714 1.00 75.56 84 PRO A CA 1
ATOM 603 C C . PRO A 1 84 ? 3.225 -0.588 -16.582 1.00 75.56 84 PRO A C 1
ATOM 605 O O . PRO A 1 84 ? 3.800 -1.665 -16.738 1.00 75.56 84 PRO A O 1
ATOM 608 N N . TRP A 1 85 ? 2.622 -0.258 -15.444 1.00 81.38 85 TRP A N 1
ATOM 609 C CA . TRP A 1 85 ? 2.491 -1.142 -14.283 1.00 81.38 85 TRP A CA 1
ATOM 610 C C . TRP A 1 85 ? 1.024 -1.493 -14.113 1.00 81.38 85 TRP A C 1
ATOM 612 O O . TRP A 1 85 ? 0.182 -0.652 -14.406 1.00 81.38 85 TRP A O 1
ATOM 622 N N . ASP A 1 86 ? 0.729 -2.667 -13.563 1.00 87.69 86 ASP A N 1
ATOM 623 C CA . ASP A 1 86 ? -0.589 -2.999 -13.000 1.00 87.69 86 ASP A CA 1
ATOM 624 C C . ASP A 1 86 ? -0.463 -3.085 -11.474 1.00 87.69 86 ASP A C 1
ATOM 626 O O . ASP A 1 86 ? -0.545 -4.162 -10.886 1.00 87.69 86 ASP A O 1
ATOM 630 N N . LEU A 1 87 ? -0.116 -1.959 -10.835 1.00 90.00 87 LEU A N 1
ATOM 631 C CA . LEU A 1 87 ? -0.014 -1.899 -9.377 1.00 90.00 87 LEU A CA 1
ATOM 632 C C . LEU A 1 87 ? -1.407 -1.865 -8.760 1.00 90.00 87 LEU A C 1
ATOM 634 O O . LEU A 1 87 ? -2.195 -0.960 -9.028 1.00 90.00 87 LEU A O 1
ATOM 638 N N . ARG A 1 88 ? -1.654 -2.795 -7.846 1.00 93.75 88 ARG A N 1
ATOM 639 C CA . ARG A 1 88 ? -2.890 -2.928 -7.087 1.00 93.75 88 ARG A CA 1
ATOM 640 C C . ARG A 1 88 ? -2.608 -2.918 -5.599 1.00 93.75 88 ARG 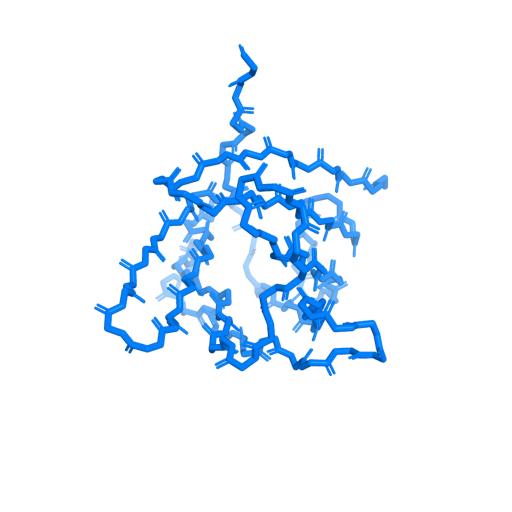A C 1
ATOM 642 O O . ARG A 1 88 ? -1.597 -3.438 -5.127 1.00 93.75 88 ARG A O 1
ATOM 649 N N . LEU A 1 89 ? -3.533 -2.337 -4.854 1.00 95.69 89 LEU A N 1
ATOM 650 C CA . LEU A 1 89 ? -3.597 -2.431 -3.409 1.00 95.69 89 LEU A CA 1
ATOM 651 C C . LEU A 1 89 ? -4.638 -3.479 -3.041 1.00 95.69 89 LEU A C 1
ATOM 653 O O . LEU A 1 89 ? -5.814 -3.292 -3.333 1.00 95.69 89 LEU A O 1
ATOM 657 N N . ARG A 1 90 ? -4.224 -4.541 -2.358 1.00 97.38 90 ARG A N 1
ATOM 658 C CA . ARG A 1 90 ? -5.124 -5.493 -1.713 1.00 97.38 90 ARG A CA 1
ATOM 659 C C . ARG A 1 90 ? -5.219 -5.182 -0.232 1.00 97.38 90 ARG A C 1
ATOM 661 O O . ARG A 1 90 ? -4.199 -5.070 0.448 1.00 97.38 90 ARG A O 1
ATOM 668 N N . VAL A 1 91 ? -6.445 -5.109 0.265 1.00 97.31 91 VAL A N 1
ATOM 669 C CA . VAL A 1 91 ? -6.742 -4.983 1.691 1.00 97.31 91 VAL A CA 1
ATOM 670 C C . VAL A 1 91 ? -7.585 -6.179 2.098 1.00 97.31 91 VAL A C 1
ATOM 672 O O . VAL A 1 91 ? -8.689 -6.363 1.591 1.00 97.31 91 VAL A O 1
ATOM 675 N N . ALA A 1 92 ? -7.067 -6.992 3.013 1.00 96.62 92 ALA A N 1
ATOM 676 C CA . ALA A 1 92 ? -7.786 -8.105 3.615 1.00 96.62 92 ALA A CA 1
ATOM 677 C C . ALA A 1 92 ? -7.936 -7.857 5.118 1.00 96.62 92 ALA A C 1
ATOM 679 O O . ALA A 1 92 ? -6.963 -7.633 5.833 1.00 96.62 92 ALA A O 1
ATOM 680 N N . ARG A 1 93 ? -9.167 -7.886 5.625 1.00 92.94 93 ARG A N 1
ATOM 681 C CA . ARG A 1 93 ? -9.455 -7.716 7.052 1.00 92.94 93 ARG A CA 1
ATOM 682 C C . ARG A 1 93 ? -10.664 -8.553 7.431 1.00 92.94 93 ARG A C 1
ATOM 684 O O . ARG A 1 93 ? -11.718 -8.427 6.814 1.00 92.94 93 ARG A O 1
ATOM 691 N N . ARG A 1 94 ? -10.542 -9.354 8.495 1.00 87.81 94 ARG A N 1
ATOM 692 C CA . ARG A 1 94 ? -11.601 -10.279 8.942 1.00 87.81 94 ARG A CA 1
ATOM 693 C C . ARG A 1 94 ? -12.083 -11.148 7.764 1.00 87.81 94 ARG A C 1
ATOM 695 O O . ARG A 1 94 ? -11.294 -11.921 7.242 1.00 87.81 94 ARG A O 1
ATOM 702 N N . GLN A 1 95 ? -13.343 -11.010 7.348 1.00 83.75 95 GLN A N 1
ATOM 703 C CA . GLN A 1 95 ? -13.960 -11.770 6.251 1.00 83.75 95 GLN A CA 1
ATOM 704 C C . GLN A 1 95 ? -14.074 -10.971 4.943 1.00 83.75 95 GLN A C 1
ATOM 706 O O . GLN A 1 95 ? -14.626 -11.467 3.967 1.00 83.75 95 GLN A O 1
ATOM 711 N N . THR A 1 96 ? -13.562 -9.739 4.905 1.00 86.31 96 THR A N 1
ATOM 712 C CA . THR A 1 96 ? -13.636 -8.863 3.730 1.00 86.31 96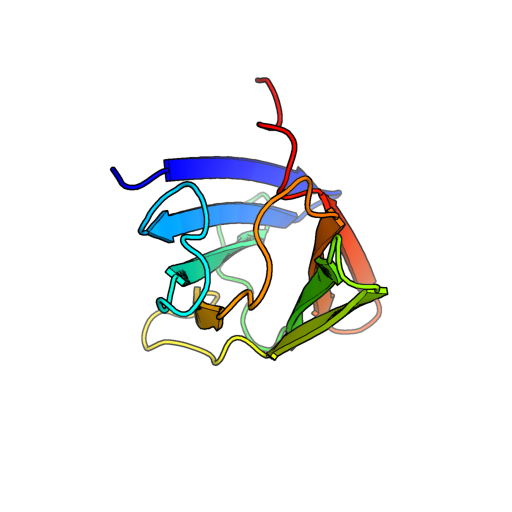 THR A CA 1
ATOM 713 C C . THR A 1 96 ? -12.270 -8.728 3.077 1.00 86.31 96 THR A C 1
ATOM 715 O O . THR A 1 96 ? -11.275 -8.470 3.754 1.00 86.31 96 THR A O 1
ATOM 718 N N . THR A 1 97 ? -12.226 -8.887 1.757 1.00 95.38 97 THR A N 1
ATOM 719 C CA . THR A 1 97 ? -11.064 -8.560 0.927 1.00 95.38 97 THR A CA 1
ATOM 720 C C . THR A 1 97 ? -11.533 -7.716 -0.242 1.00 95.38 97 THR A C 1
ATOM 722 O O . THR A 1 97 ? -12.539 -8.045 -0.865 1.00 95.38 97 THR A O 1
ATOM 725 N N . PHE A 1 98 ? -10.803 -6.652 -0.547 1.00 95.06 98 PHE A N 1
ATOM 726 C CA . PHE A 1 98 ? -11.018 -5.865 -1.753 1.00 95.06 98 PHE A CA 1
ATOM 727 C C . PHE A 1 98 ? -9.686 -5.428 -2.352 1.00 95.06 98 PHE A C 1
ATOM 729 O O . PHE A 1 98 ? -8.639 -5.477 -1.696 1.00 95.06 98 PHE A O 1
ATOM 736 N N . GLU A 1 99 ? -9.746 -5.003 -3.609 1.00 94.81 99 GLU A N 1
ATOM 737 C CA . GLU A 1 99 ? -8.588 -4.554 -4.367 1.00 94.81 99 GLU A CA 1
ATOM 738 C C . GLU A 1 99 ? -8.860 -3.210 -5.036 1.00 94.81 99 GLU A C 1
ATOM 740 O O . GLU A 1 99 ? -9.984 -2.930 -5.451 1.00 94.81 99 GLU A O 1
ATOM 745 N N . LEU A 1 100 ? -7.820 -2.386 -5.142 1.00 92.06 100 LEU A N 1
ATOM 746 C CA . LEU A 1 100 ? -7.862 -1.088 -5.801 1.00 92.06 100 LEU A CA 1
ATOM 747 C C . LEU A 1 100 ? -6.704 -0.955 -6.787 1.00 92.06 100 LEU A C 1
ATOM 749 O O . LEU A 1 100 ? -5.553 -1.197 -6.430 1.00 92.06 100 LEU A O 1
ATOM 753 N N . ASP A 1 101 ? -7.005 -0.521 -8.006 1.00 89.44 101 ASP A N 1
ATOM 754 C CA . ASP A 1 101 ? -6.003 -0.150 -9.003 1.00 89.44 101 ASP A CA 1
ATOM 755 C C . ASP A 1 101 ? -5.319 1.171 -8.598 1.00 89.44 101 ASP A C 1
ATOM 757 O O . ASP A 1 101 ? -5.982 2.188 -8.393 1.00 89.44 101 ASP A O 1
ATOM 761 N N . LEU A 1 102 ? -3.990 1.156 -8.461 1.00 85.00 102 LEU A N 1
ATOM 762 C CA . LEU A 1 102 ? -3.173 2.325 -8.110 1.00 85.00 102 LEU A CA 1
ATOM 763 C C . LEU A 1 102 ? -2.649 3.079 -9.342 1.00 85.00 102 LEU A C 1
ATOM 765 O O . LEU A 1 102 ? -2.005 4.125 -9.210 1.00 85.00 102 LEU A O 1
ATOM 769 N N . THR A 1 103 ? -2.849 2.542 -10.540 1.00 74.25 103 THR A N 1
ATOM 770 C CA . THR A 1 103 ? -2.329 3.090 -11.802 1.00 74.25 103 THR A CA 1
ATOM 771 C C . THR A 1 103 ? -3.248 4.163 -12.364 1.00 74.25 103 THR A C 1
ATOM 773 O O . THR A 1 103 ? -2.792 5.085 -13.041 1.00 74.25 103 THR A O 1
ATOM 776 N N . ARG A 1 104 ? -4.536 4.087 -12.025 1.00 61.31 104 ARG A N 1
ATOM 777 C CA . ARG A 1 104 ? -5.526 5.102 -12.359 1.00 61.31 104 ARG A CA 1
ATOM 778 C C . ARG A 1 104 ? -5.669 6.065 -11.186 1.00 61.31 104 ARG A C 1
ATOM 780 O O . ARG A 1 104 ? -5.878 5.613 -10.061 1.00 61.31 104 ARG A O 1
ATOM 787 N N . PRO A 1 105 ? -5.606 7.389 -11.404 1.00 48.59 105 PRO A N 1
ATOM 788 C CA . PRO A 1 105 ? -6.169 8.298 -10.423 1.00 48.59 105 PRO A CA 1
ATOM 789 C C . PRO A 1 105 ? -7.658 7.951 -10.320 1.00 48.59 105 PRO A C 1
ATOM 791 O O . PRO A 1 105 ? -8.383 8.081 -11.306 1.00 48.59 105 PRO A O 1
ATOM 794 N N . THR A 1 106 ? -8.116 7.443 -9.171 1.00 44.25 106 THR A N 1
ATOM 795 C CA . THR A 1 106 ? -9.556 7.348 -8.905 1.00 44.25 106 THR A CA 1
ATOM 796 C C . THR A 1 106 ? -10.093 8.770 -8.951 1.00 44.25 106 THR A C 1
ATOM 798 O O . THR A 1 106 ? -9.807 9.572 -8.061 1.00 44.25 106 THR A O 1
ATOM 801 N N . ALA A 1 107 ? -10.758 9.094 -10.060 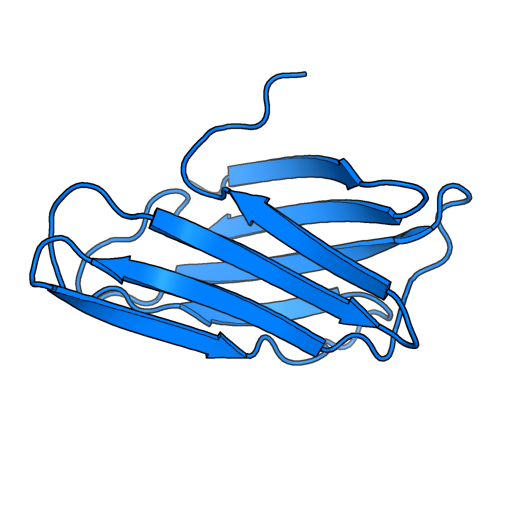1.00 36.16 107 ALA A N 1
ATOM 802 C CA . ALA A 1 107 ? -11.411 10.370 -10.266 1.00 36.16 107 ALA A CA 1
ATOM 803 C C . ALA A 1 107 ? -12.521 10.540 -9.222 1.00 36.16 107 ALA A C 1
ATOM 805 O O . ALA A 1 107 ? -13.188 9.570 -8.857 1.00 36.16 107 ALA A O 1
ATOM 806 N N . TRP A 1 108 ? -12.628 11.773 -8.736 1.00 36.53 108 TRP A N 1
ATOM 807 C CA . TRP A 1 108 ? -13.656 12.256 -7.822 1.00 36.53 108 TRP A CA 1
ATOM 808 C C . TRP A 1 108 ? -15.026 12.290 -8.494 1.00 36.53 108 TRP A C 1
ATOM 810 O O . TRP A 1 108 ? -15.066 12.613 -9.704 1.00 36.53 108 TRP A O 1
#

Secondary structure (DSSP, 8-state):
--EEEEEEETTEEEEEEEESSS--TTSEEEEEEEEEETT--B--S-EEEEEEE-TTS-EEEEEEEE-SSTTEEEEEEE--SSS--EEEEEEEETTEEEEEESSS----

Sequence (108 aa):
QTAVTRTTVGDVKLEILRDPERPVPGMPMTCTVRLADIEGTPLAGADVTVYGHQADGSTVQTNLKPAESAGTYTGLVVVKSSGPWDLRLRVARRQTTFELDLTRPTAW